Protein AF-A0A2H8TM48-F1 (afdb_monomer)

pLDDT: mean 83.67, std 10.13, range [43.19, 94.88]

Structure (mmCIF, N/CA/C/O backbone):
data_AF-A0A2H8TM48-F1
#
_en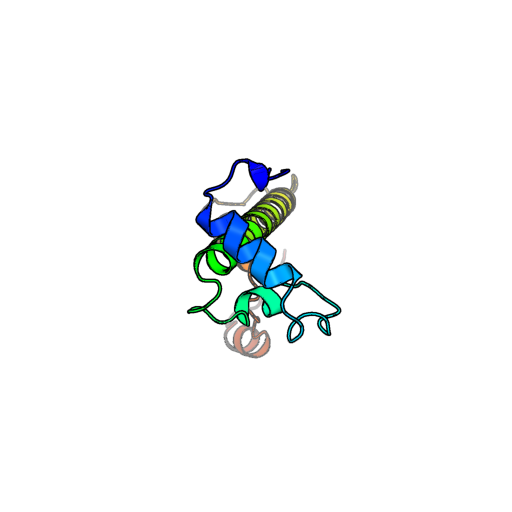try.id   AF-A0A2H8TM48-F1
#
loop_
_atom_site.group_PDB
_atom_site.id
_atom_site.type_symbol
_atom_site.label_atom_id
_atom_site.label_alt_id
_atom_site.label_comp_id
_atom_site.label_asym_id
_atom_site.label_entity_id
_atom_site.label_seq_id
_atom_site.pdbx_PDB_ins_code
_atom_site.Cartn_x
_atom_site.Cartn_y
_atom_site.Cartn_z
_atom_site.occupancy
_atom_site.B_iso_or_equiv
_atom_site.auth_seq_id
_atom_site.auth_comp_id
_atom_site.auth_asym_id
_atom_site.auth_atom_id
_atom_site.pdbx_PDB_model_num
ATOM 1 N N . MET A 1 1 ? 5.148 12.032 5.155 1.00 54.44 1 MET A N 1
ATOM 2 C CA . MET A 1 1 ? 3.674 12.106 5.202 1.00 54.44 1 MET A CA 1
ATOM 3 C C . MET A 1 1 ? 3.249 11.632 6.579 1.00 54.44 1 MET A C 1
ATOM 5 O O . MET A 1 1 ? 3.444 10.463 6.875 1.00 54.44 1 MET A O 1
ATOM 9 N N . VAL A 1 2 ? 2.795 12.541 7.440 1.00 63.12 2 VAL A N 1
ATOM 10 C CA . VAL A 1 2 ? 2.273 12.203 8.772 1.00 63.12 2 VAL A CA 1
ATOM 11 C C . VAL A 1 2 ? 0.760 12.287 8.656 1.00 63.12 2 VAL A C 1
ATOM 13 O O . VAL A 1 2 ? 0.252 13.341 8.282 1.00 63.12 2 VAL A O 1
ATOM 16 N N . VAL A 1 3 ? 0.057 11.178 8.886 1.00 67.88 3 VAL A N 1
ATOM 17 C CA . VAL A 1 3 ? -1.406 11.211 8.950 1.00 67.88 3 VAL A CA 1
ATOM 18 C C . VAL A 1 3 ? -1.802 11.337 10.406 1.00 67.88 3 VAL A C 1
ATOM 20 O O . VAL A 1 3 ? -1.504 10.464 11.216 1.00 67.88 3 VAL A O 1
ATOM 23 N N . GLU A 1 4 ? -2.448 12.448 10.731 1.00 76.69 4 GLU A N 1
ATOM 24 C CA . GLU A 1 4 ? -2.997 12.679 12.058 1.00 76.69 4 GLU A CA 1
ATOM 25 C C . GLU A 1 4 ? -4.285 11.868 12.205 1.00 76.69 4 GLU A C 1
ATOM 27 O O . GLU A 1 4 ? -5.321 12.203 11.625 1.00 76.69 4 GLU A O 1
ATOM 32 N N . ILE A 1 5 ? -4.192 10.771 12.956 1.00 70.94 5 ILE A N 1
ATOM 33 C CA . ILE A 1 5 ? -5.310 9.856 13.208 1.00 70.94 5 ILE A CA 1
ATOM 34 C C . ILE A 1 5 ? -6.430 10.559 13.986 1.00 70.94 5 ILE A C 1
ATOM 36 O O . ILE A 1 5 ? -7.600 10.342 13.696 1.00 70.94 5 ILE A O 1
ATOM 40 N N . GLU A 1 6 ? -6.077 11.474 14.890 1.00 75.81 6 GLU A N 1
ATOM 41 C CA . GLU A 1 6 ? -7.015 12.282 15.687 1.00 75.81 6 GLU A CA 1
ATOM 42 C C . GLU A 1 6 ? -7.924 13.185 14.833 1.00 75.81 6 GLU A C 1
ATOM 44 O O . GLU A 1 6 ? -8.967 13.641 15.297 1.00 75.81 6 GLU A O 1
ATOM 49 N N . LYS A 1 7 ? -7.543 13.435 13.573 1.00 84.56 7 LYS A N 1
ATOM 50 C CA . LYS A 1 7 ? -8.331 14.200 12.595 1.00 84.56 7 LYS A CA 1
ATOM 51 C C . LYS A 1 7 ? -9.145 13.317 11.643 1.00 84.56 7 LYS A C 1
ATOM 53 O O . LYS A 1 7 ? -9.784 13.850 10.738 1.00 84.56 7 LYS A O 1
ATOM 58 N N . GLN A 1 8 ? -9.077 11.994 11.784 1.00 85.12 8 GLN A N 1
ATOM 59 C CA . GLN A 1 8 ? -9.852 11.063 10.964 1.00 85.12 8 GLN A CA 1
ATOM 60 C C . GLN A 1 8 ? -11.249 10.848 11.542 1.00 85.12 8 GLN A C 1
ATOM 62 O O . GLN A 1 8 ? -11.539 11.269 12.661 1.00 85.12 8 GLN A O 1
ATOM 67 N N . ASP A 1 9 ? -12.098 10.176 10.769 1.00 89.50 9 ASP A N 1
ATOM 68 C CA . ASP A 1 9 ? -13.449 9.814 11.185 1.00 89.50 9 ASP A CA 1
ATOM 69 C C . ASP A 1 9 ? -13.463 9.065 12.531 1.00 89.50 9 ASP A C 1
ATOM 71 O O . ASP A 1 9 ? -12.566 8.267 12.824 1.00 89.50 9 ASP A O 1
ATOM 75 N N . ALA A 1 10 ? -14.475 9.335 13.358 1.00 92.00 10 ALA A N 1
ATOM 76 C CA . ALA A 1 10 ? -14.591 8.754 14.691 1.00 92.00 10 ALA A CA 1
ATOM 77 C C . ALA A 1 10 ? -14.672 7.219 14.656 1.00 92.00 10 ALA A C 1
ATOM 79 O O . ALA A 1 10 ? -14.134 6.567 15.550 1.00 92.00 10 ALA A O 1
ATOM 80 N N . GLU A 1 11 ? -15.276 6.634 13.619 1.00 92.38 11 GLU A N 1
ATOM 81 C CA . GLU A 1 11 ? -15.362 5.181 13.448 1.00 92.38 11 GLU A CA 1
ATOM 82 C C . GLU A 1 11 ? -13.972 4.559 13.242 1.00 92.38 11 GLU A C 1
ATOM 84 O O . GLU A 1 11 ? -13.645 3.544 13.856 1.00 92.38 11 GLU A O 1
ATOM 89 N N . LEU A 1 12 ? -13.098 5.217 12.470 1.00 91.44 12 LEU A N 1
ATOM 90 C CA . LEU A 1 12 ? -11.712 4.773 12.285 1.00 91.44 12 LEU A CA 1
ATOM 91 C C . LEU A 1 12 ? -10.908 4.859 13.593 1.00 91.44 12 LEU A C 1
ATOM 93 O O . LEU A 1 12 ? -10.096 3.979 13.886 1.00 91.44 12 LEU A O 1
ATOM 97 N N . GLN A 1 13 ? -11.121 5.918 14.380 1.00 91.31 13 GLN A N 1
ATOM 98 C CA . GLN A 1 13 ? -10.464 6.075 15.681 1.00 91.31 13 GLN A CA 1
ATOM 99 C C . GLN A 1 13 ? -10.913 4.993 16.675 1.00 91.31 13 GLN A C 1
ATOM 101 O O . GLN A 1 13 ? -10.085 4.463 17.416 1.00 91.31 13 GLN A O 1
ATOM 106 N N . LEU A 1 14 ? -12.199 4.626 16.662 1.00 93.25 14 LEU A N 1
ATOM 107 C CA . LEU A 1 14 ? -12.739 3.537 17.479 1.00 93.25 14 LEU A CA 1
ATOM 108 C C . LEU A 1 14 ? -12.138 2.184 17.088 1.00 93.25 14 LEU A C 1
ATOM 110 O O . LEU A 1 14 ? -11.632 1.482 17.964 1.00 93.25 14 LEU A O 1
ATOM 114 N N . GLU A 1 15 ? -12.096 1.855 15.792 1.00 94.06 15 GLU A N 1
ATOM 115 C CA . GLU A 1 15 ? -11.448 0.627 15.312 1.00 94.06 15 GLU A CA 1
ATOM 116 C C . GLU A 1 15 ? -9.978 0.546 15.746 1.00 94.06 15 GLU A C 1
ATOM 118 O O . GLU A 1 15 ? -9.497 -0.524 16.121 1.00 94.06 15 GLU A O 1
ATOM 123 N N . LEU A 1 16 ? -9.250 1.669 15.734 1.00 90.75 16 LEU A N 1
ATOM 124 C CA . LEU A 1 16 ? -7.863 1.700 16.196 1.00 90.75 16 LEU A CA 1
ATOM 125 C C . LEU A 1 16 ? -7.744 1.439 17.702 1.00 90.75 16 LEU A C 1
ATOM 127 O O . LEU A 1 16 ? -6.882 0.660 18.110 1.00 90.75 16 LEU A O 1
ATOM 131 N N . CYS A 1 17 ? -8.592 2.061 18.521 1.00 90.81 17 CYS A N 1
ATOM 132 C CA . CYS A 1 17 ? -8.631 1.811 19.963 1.00 90.81 17 CYS A CA 1
ATOM 133 C C . CYS A 1 17 ? -8.929 0.333 20.265 1.00 90.81 17 CYS A C 1
ATOM 135 O O . CYS A 1 17 ? -8.271 -0.287 21.106 1.00 90.81 17 CYS A O 1
ATOM 137 N N . GLU A 1 18 ? -9.884 -0.258 19.547 1.00 92.94 18 GLU A N 1
ATOM 138 C CA . GLU A 1 18 ? -10.203 -1.683 19.653 1.00 92.94 18 GLU A CA 1
ATOM 139 C C . GLU A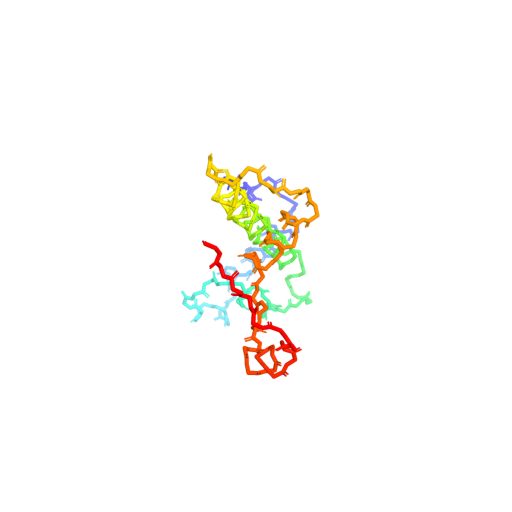 1 18 ? -9.046 -2.572 19.192 1.00 92.94 18 GLU A C 1
ATOM 141 O O . GLU A 1 18 ? -8.781 -3.605 19.803 1.00 92.94 18 GLU A O 1
ATOM 146 N N . LEU A 1 19 ? -8.333 -2.189 18.130 1.00 90.81 19 LEU A N 1
ATOM 147 C CA . LEU A 1 19 ? -7.168 -2.924 17.639 1.00 90.81 19 LEU A CA 1
ATOM 148 C C . LEU A 1 19 ? -6.026 -2.918 18.666 1.00 90.81 19 LEU A C 1
ATOM 150 O O . LEU A 1 19 ? -5.428 -3.957 18.932 1.00 90.81 19 LEU A O 1
ATOM 154 N N . GLN A 1 20 ? -5.734 -1.758 19.261 1.00 87.75 20 GLN A N 1
ATOM 155 C CA . GLN A 1 20 ? -4.671 -1.589 20.261 1.00 87.75 20 GLN A CA 1
ATOM 156 C C . GLN A 1 20 ? -4.934 -2.363 21.556 1.00 87.75 20 GLN A C 1
ATOM 158 O O . GLN A 1 20 ? -3.996 -2.685 22.287 1.00 87.75 20 GLN A O 1
ATOM 163 N N . THR A 1 21 ? -6.200 -2.657 21.842 1.00 89.06 21 THR A N 1
ATOM 164 C CA . THR A 1 21 ? -6.625 -3.388 23.036 1.00 89.06 21 THR A CA 1
ATOM 165 C C . THR A 1 21 ? -6.944 -4.858 22.760 1.00 89.06 21 THR A C 1
ATOM 167 O O . THR A 1 21 ? -7.242 -5.581 23.709 1.00 89.06 21 THR A O 1
ATOM 170 N N . ASP A 1 22 ? -6.841 -5.333 21.509 1.00 89.19 22 ASP A N 1
ATOM 171 C CA . ASP A 1 22 ? -7.151 -6.716 21.134 1.00 89.19 22 ASP A CA 1
ATOM 172 C C . ASP A 1 22 ? -6.041 -7.691 21.579 1.00 89.19 22 ASP A C 1
ATOM 174 O O . ASP A 1 22 ? -4.976 -7.749 20.949 1.00 89.19 22 ASP A O 1
ATOM 178 N N . PRO A 1 23 ? -6.281 -8.536 22.603 1.00 84.44 23 PRO A N 1
ATOM 179 C CA . PRO A 1 23 ? -5.262 -9.434 23.138 1.00 84.44 23 PRO A CA 1
ATOM 180 C C . PRO A 1 23 ? -4.782 -10.479 22.131 1.00 84.44 23 PRO A C 1
ATOM 182 O O . PRO A 1 23 ? -3.655 -10.960 22.236 1.00 84.44 23 PRO A O 1
ATOM 185 N N . SER A 1 24 ? -5.623 -10.827 21.151 1.00 83.44 24 SER A N 1
ATOM 186 C CA . SER A 1 24 ? -5.290 -11.815 20.121 1.00 83.44 24 SER A CA 1
ATOM 187 C C . SER A 1 24 ? -4.238 -11.308 19.133 1.00 83.44 24 SER A C 1
ATOM 189 O O . SER A 1 24 ? -3.576 -12.107 18.472 1.00 83.44 24 SER A O 1
ATOM 191 N N . LEU A 1 25 ? -4.049 -9.987 19.059 1.00 80.00 25 LEU A N 1
ATOM 192 C CA . LEU A 1 25 ? -3.120 -9.336 18.141 1.00 80.00 25 LEU A CA 1
ATOM 193 C C . LEU A 1 25 ? -1.846 -8.843 18.836 1.00 80.00 25 LEU A C 1
ATOM 195 O O . LEU A 1 25 ? -0.842 -8.632 18.154 1.00 80.00 25 LEU A O 1
ATOM 199 N N . LEU A 1 26 ? -1.837 -8.766 20.174 1.00 70.94 26 LEU A N 1
ATOM 200 C CA . LEU A 1 26 ? -0.682 -8.352 20.988 1.00 70.94 26 LEU A CA 1
ATOM 201 C C . LEU A 1 26 ? 0.550 -9.259 20.831 1.00 70.94 26 LEU A C 1
ATOM 203 O O . LEU A 1 26 ? 1.669 -8.825 21.095 1.00 70.94 26 LEU A O 1
ATOM 207 N N . SER A 1 27 ? 0.380 -10.511 20.393 1.00 74.12 27 SER A N 1
ATOM 208 C CA . SER A 1 27 ? 1.508 -11.410 20.109 1.00 74.12 27 SER A CA 1
ATOM 209 C C . SER A 1 27 ? 2.213 -11.110 18.782 1.00 74.12 27 SER A C 1
ATOM 211 O O . SER A 1 27 ? 3.251 -11.709 18.488 1.00 74.12 27 SER A O 1
ATOM 213 N N . THR A 1 28 ? 1.656 -10.222 17.954 1.00 77.00 28 THR A N 1
ATOM 214 C CA . THR A 1 28 ? 2.215 -9.902 16.640 1.00 77.00 28 THR A CA 1
ATOM 215 C C . THR A 1 28 ? 3.406 -8.963 16.793 1.00 77.00 28 THR A C 1
ATOM 217 O O . THR A 1 28 ? 3.254 -7.803 17.159 1.00 77.00 28 THR A O 1
ATOM 220 N N . LYS A 1 29 ? 4.610 -9.472 16.514 1.00 72.94 29 LYS A N 1
ATOM 221 C CA . LYS A 1 29 ? 5.857 -8.701 16.645 1.00 72.94 29 LYS A CA 1
ATOM 222 C C . LYS A 1 29 ? 6.119 -7.746 15.480 1.00 72.94 29 LYS A C 1
ATOM 224 O O . LYS A 1 29 ? 6.835 -6.768 15.661 1.00 72.94 29 LYS A O 1
ATOM 229 N N . GLU A 1 30 ? 5.561 -8.028 14.304 1.00 79.75 30 GLU A N 1
ATOM 230 C CA . GLU A 1 30 ? 5.818 -7.270 13.078 1.00 79.75 30 GLU A CA 1
ATOM 231 C C . GLU A 1 30 ? 4.505 -6.813 12.438 1.00 79.75 30 GLU A C 1
ATOM 233 O O . GLU A 1 30 ? 3.632 -7.621 12.124 1.00 79.75 30 GLU A O 1
ATOM 238 N N . ILE A 1 31 ? 4.378 -5.499 12.248 1.00 84.06 31 ILE A N 1
ATOM 239 C CA . ILE A 1 31 ? 3.235 -4.856 11.592 1.00 84.06 31 ILE A CA 1
ATOM 240 C C . ILE A 1 31 ? 3.637 -4.590 10.138 1.00 84.06 31 ILE A C 1
ATOM 242 O O . ILE A 1 31 ? 4.076 -3.497 9.782 1.00 84.06 31 ILE A O 1
ATOM 246 N N . ASP A 1 32 ? 3.542 -5.622 9.303 1.00 86.31 32 ASP A N 1
ATOM 247 C CA . ASP A 1 32 ? 3.824 -5.561 7.869 1.00 86.31 32 ASP A CA 1
ATOM 248 C C . ASP A 1 32 ? 2.524 -5.528 7.035 1.00 86.31 32 ASP A C 1
ATOM 250 O O . ASP A 1 32 ? 1.410 -5.474 7.558 1.00 86.31 32 ASP A O 1
ATOM 254 N N . ILE A 1 33 ? 2.635 -5.575 5.703 1.00 89.06 33 ILE A N 1
ATOM 255 C CA . ILE A 1 33 ? 1.459 -5.654 4.816 1.00 89.06 33 ILE A CA 1
ATOM 256 C C . ILE A 1 33 ? 0.612 -6.901 5.135 1.00 89.06 33 ILE A C 1
ATOM 258 O O . ILE A 1 33 ? -0.618 -6.867 5.029 1.00 89.06 33 ILE A O 1
ATOM 262 N N . SER A 1 34 ? 1.251 -8.008 5.520 1.00 89.50 34 SER A N 1
ATOM 263 C CA . SER A 1 34 ? 0.582 -9.270 5.835 1.00 89.50 34 SER A CA 1
ATOM 264 C C . SER A 1 34 ? -0.295 -9.155 7.079 1.00 89.50 34 SER A C 1
ATOM 266 O O . SER A 1 34 ? -1.384 -9.728 7.094 1.00 89.50 34 SER A O 1
ATOM 268 N N . PHE A 1 35 ? 0.139 -8.398 8.088 1.00 91.38 35 PHE A N 1
ATOM 269 C CA . PHE A 1 35 ? -0.662 -8.081 9.269 1.00 91.38 35 PHE A CA 1
ATOM 270 C C . PHE A 1 35 ? -1.990 -7.425 8.878 1.00 91.38 35 PHE A C 1
ATOM 272 O O . PHE A 1 35 ? -3.055 -7.975 9.160 1.00 91.38 35 PHE A O 1
ATOM 279 N N . TRP A 1 36 ? -1.942 -6.315 8.133 1.00 91.62 36 TRP A N 1
ATOM 280 C CA . TRP A 1 36 ? -3.149 -5.587 7.721 1.00 91.62 36 TRP A CA 1
ATOM 281 C C . TRP A 1 36 ? -4.067 -6.434 6.833 1.00 91.62 36 TRP A C 1
ATOM 283 O O . TRP A 1 36 ? -5.289 -6.339 6.925 1.00 91.62 36 TRP A O 1
ATOM 293 N N . LYS A 1 37 ? -3.502 -7.325 6.005 1.00 90.31 37 LYS A N 1
ATOM 294 C CA . LYS A 1 37 ? -4.284 -8.272 5.193 1.00 90.31 37 LYS A CA 1
ATOM 295 C C . LYS A 1 37 ? -5.028 -9.320 6.026 1.00 90.31 37 LYS A C 1
ATOM 297 O O . LYS A 1 37 ? -6.098 -9.745 5.591 1.00 90.31 37 LYS A O 1
ATOM 302 N N . LYS A 1 38 ? -4.474 -9.734 7.171 1.00 89.81 38 LYS A N 1
ATOM 303 C CA . LYS A 1 38 ? -5.032 -10.767 8.063 1.00 89.81 38 LYS A CA 1
ATOM 304 C C . LYS A 1 38 ? -6.078 -10.235 9.043 1.00 89.81 38 LYS A C 1
ATOM 306 O O . LYS A 1 38 ? -6.781 -11.047 9.642 1.00 89.81 38 LYS A O 1
ATOM 311 N N . LEU A 1 39 ? -6.192 -8.916 9.215 1.00 91.25 39 LEU A N 1
ATOM 312 C CA . LEU A 1 39 ? -7.207 -8.342 10.096 1.00 91.25 39 LEU A CA 1
ATOM 313 C C . LEU A 1 39 ? -8.621 -8.760 9.663 1.00 91.25 39 LEU A C 1
ATOM 315 O O . LEU A 1 39 ? -8.933 -8.681 8.468 1.00 91.25 39 LEU A O 1
ATOM 319 N N . PRO A 1 40 ? -9.489 -9.180 10.607 1.00 91.88 40 PRO A N 1
ATOM 320 C CA . PRO A 1 40 ? -10.863 -9.544 10.290 1.00 91.88 40 PRO A CA 1
ATOM 321 C C . PRO A 1 40 ? -11.605 -8.383 9.623 1.00 91.88 40 PRO A C 1
ATOM 323 O O . PRO A 1 40 ? -11.831 -7.341 10.236 1.00 91.88 40 PRO A O 1
ATOM 326 N N . THR A 1 41 ? -12.036 -8.577 8.376 1.00 92.50 41 THR A N 1
ATOM 327 C CA . THR A 1 41 ? -12.700 -7.539 7.567 1.00 92.50 41 THR A CA 1
ATOM 328 C C . THR A 1 41 ? -14.012 -7.046 8.159 1.00 92.50 41 THR A C 1
ATOM 330 O O . THR A 1 41 ? -14.404 -5.924 7.884 1.00 92.50 41 THR A O 1
ATOM 333 N N . LEU A 1 42 ? -14.694 -7.878 8.948 1.00 93.38 42 LEU A N 1
ATOM 334 C CA . LEU A 1 42 ? -15.939 -7.502 9.618 1.00 93.38 42 LEU A CA 1
ATOM 335 C C . LEU A 1 42 ? -15.707 -6.683 10.892 1.00 93.38 42 LEU A C 1
ATOM 337 O O . LEU A 1 42 ? -16.607 -5.965 11.304 1.00 93.38 42 LEU A O 1
ATOM 341 N N . LYS A 1 43 ? -14.534 -6.822 11.523 1.00 92.69 43 LYS A N 1
ATOM 342 C CA . LYS A 1 43 ? -14.207 -6.146 12.786 1.00 92.69 43 LYS A CA 1
ATOM 343 C C . LYS A 1 43 ? -13.444 -4.843 12.556 1.00 92.69 43 LYS A C 1
ATOM 345 O O . LYS A 1 43 ? -13.671 -3.887 13.276 1.00 92.69 43 LYS A O 1
ATOM 350 N N . TYR A 1 44 ? -12.566 -4.818 11.552 1.00 93.75 44 TYR 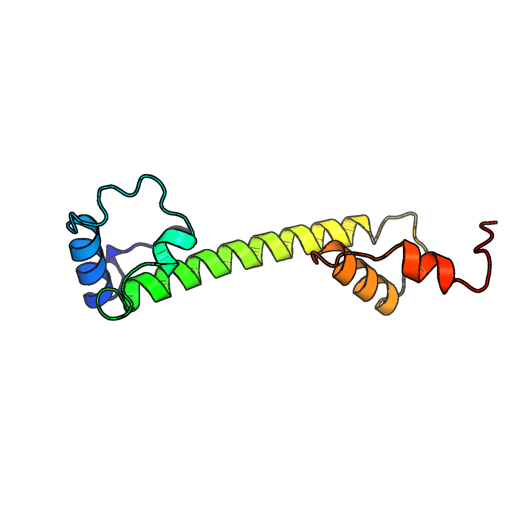A N 1
ATOM 351 C CA . TYR A 1 44 ? -11.722 -3.661 11.237 1.00 93.75 44 TYR A CA 1
ATOM 352 C C . TYR A 1 44 ? -11.807 -3.240 9.757 1.00 93.75 44 TYR A C 1
ATOM 354 O O . TYR A 1 44 ? -10.773 -3.213 9.074 1.00 93.75 44 TYR A O 1
ATOM 362 N N . PRO A 1 45 ? -13.010 -3.025 9.187 1.00 94.88 45 PRO A N 1
ATOM 363 C CA . PRO A 1 45 ? -13.152 -2.673 7.777 1.00 94.88 45 PRO A CA 1
ATOM 364 C C . PRO A 1 45 ? -12.420 -1.375 7.411 1.00 94.88 45 PRO A C 1
ATOM 366 O O . PRO A 1 45 ? -11.671 -1.367 6.428 1.00 94.88 45 PRO A O 1
ATOM 369 N N . LEU A 1 46 ? -12.587 -0.308 8.200 1.00 94.12 46 LEU A N 1
ATOM 370 C CA . LEU A 1 46 ? -12.058 1.018 7.875 1.00 94.12 46 LEU A CA 1
ATOM 371 C C . LEU A 1 46 ? -10.541 1.061 8.030 1.00 94.12 46 LEU A C 1
ATOM 373 O O . LEU A 1 46 ? -9.822 1.537 7.149 1.00 94.12 46 LEU A O 1
ATOM 377 N N . LEU A 1 47 ? -10.035 0.518 9.134 1.00 92.12 47 LEU A N 1
ATOM 378 C CA . LEU A 1 47 ? -8.620 0.543 9.468 1.00 92.12 47 LEU A CA 1
ATOM 379 C C . LEU A 1 47 ? -7.800 -0.318 8.511 1.00 92.12 47 LEU A C 1
ATOM 381 O O . LEU A 1 47 ? -6.715 0.084 8.079 1.00 92.12 47 LEU A O 1
ATOM 385 N N . ARG A 1 48 ? -8.344 -1.470 8.106 1.00 93.75 48 ARG A N 1
ATOM 386 C CA . ARG A 1 48 ? -7.738 -2.317 7.078 1.00 93.75 48 ARG A CA 1
ATOM 387 C C . ARG A 1 48 ? -7.663 -1.601 5.735 1.00 93.75 48 ARG A C 1
ATOM 389 O O . ARG A 1 48 ? -6.606 -1.618 5.105 1.00 93.75 48 ARG A O 1
ATOM 396 N N . GLU A 1 49 ? -8.758 -0.996 5.278 1.00 93.06 49 GLU A N 1
ATOM 397 C CA . GLU A 1 49 ? -8.772 -0.267 4.006 1.00 93.06 49 GLU A CA 1
ATOM 398 C C . GLU A 1 49 ? -7.780 0.898 4.029 1.00 93.06 49 GLU A C 1
ATOM 400 O O . GLU A 1 49 ? -6.945 1.030 3.128 1.00 93.06 49 GLU A O 1
ATOM 405 N N . PHE A 1 50 ? -7.823 1.699 5.092 1.00 91.56 50 PHE A N 1
ATOM 406 C CA . PHE A 1 50 ? -6.950 2.847 5.275 1.00 91.56 50 PHE A CA 1
ATOM 407 C C . PHE A 1 50 ? -5.470 2.445 5.239 1.00 91.56 50 PHE A C 1
ATOM 409 O O . PHE A 1 50 ? -4.695 3.001 4.455 1.00 91.56 50 PHE A O 1
ATOM 416 N N . ALA A 1 51 ? -5.073 1.437 6.022 1.00 90.62 51 ALA A N 1
ATOM 417 C CA . ALA A 1 51 ? -3.690 0.975 6.068 1.00 90.62 51 ALA A CA 1
ATOM 418 C C . ALA A 1 51 ? -3.210 0.436 4.712 1.00 90.62 51 ALA A C 1
ATOM 420 O O . ALA A 1 51 ? -2.125 0.797 4.252 1.00 90.62 51 ALA A O 1
ATOM 421 N N . LEU A 1 52 ? -4.023 -0.377 4.029 1.00 91.81 52 LEU A N 1
ATOM 422 C CA . LEU A 1 52 ? -3.673 -0.919 2.712 1.00 91.81 52 LEU A CA 1
ATOM 423 C C . LEU A 1 52 ? -3.543 0.183 1.653 1.00 91.81 52 LEU A C 1
ATOM 425 O O . LEU A 1 52 ? -2.624 0.136 0.833 1.00 91.81 52 LEU A O 1
ATOM 429 N N . LYS A 1 53 ? -4.404 1.204 1.692 1.00 90.81 53 LYS A N 1
ATOM 430 C CA . LYS A 1 53 ? -4.320 2.366 0.798 1.00 90.81 53 LYS A CA 1
ATOM 431 C C . LYS A 1 53 ? -3.050 3.176 1.047 1.00 90.81 53 LYS A C 1
ATOM 433 O O . LYS A 1 53 ? -2.349 3.522 0.097 1.00 90.81 53 LYS A O 1
ATOM 438 N N . MET A 1 54 ? -2.716 3.426 2.313 1.00 88.06 54 MET A N 1
ATOM 439 C CA . MET A 1 54 ? -1.472 4.096 2.697 1.00 88.06 54 MET A CA 1
ATOM 440 C C . MET A 1 54 ? -0.245 3.326 2.206 1.00 88.06 54 MET A C 1
ATOM 442 O O . MET A 1 54 ? 0.610 3.900 1.534 1.00 88.06 54 MET A O 1
ATOM 446 N N . LEU A 1 55 ? -0.187 2.017 2.467 1.00 87.62 55 LEU A N 1
ATOM 447 C CA . LEU A 1 55 ? 0.902 1.142 2.019 1.00 87.62 55 LEU A CA 1
ATOM 448 C C . LEU A 1 55 ? 1.024 1.119 0.489 1.00 87.62 55 LEU A C 1
ATOM 450 O O . LEU A 1 55 ? 2.135 1.178 -0.038 1.00 87.62 55 LEU A O 1
ATOM 454 N N . SER A 1 56 ? -0.102 1.116 -0.230 1.00 88.69 56 SER A N 1
ATOM 455 C CA . SER A 1 56 ? -0.111 1.202 -1.691 1.00 88.69 56 SER A CA 1
ATOM 456 C C . SER A 1 56 ? 0.509 2.503 -2.199 1.00 88.69 56 SER A C 1
ATOM 458 O O . SER A 1 56 ? 1.265 2.456 -3.164 1.00 88.69 56 SER A O 1
ATOM 460 N N . MET A 1 57 ? 0.232 3.651 -1.569 1.00 86.31 57 MET A N 1
ATOM 461 C CA . MET A 1 57 ? 0.816 4.936 -1.983 1.00 86.31 57 MET A CA 1
ATOM 462 C C . MET A 1 57 ? 2.343 4.944 -1.847 1.00 86.31 57 MET A C 1
ATOM 464 O O . MET A 1 57 ? 3.045 5.443 -2.732 1.00 86.31 57 MET A O 1
ATOM 468 N N . PHE A 1 58 ? 2.870 4.359 -0.767 1.00 80.69 58 PHE A N 1
ATO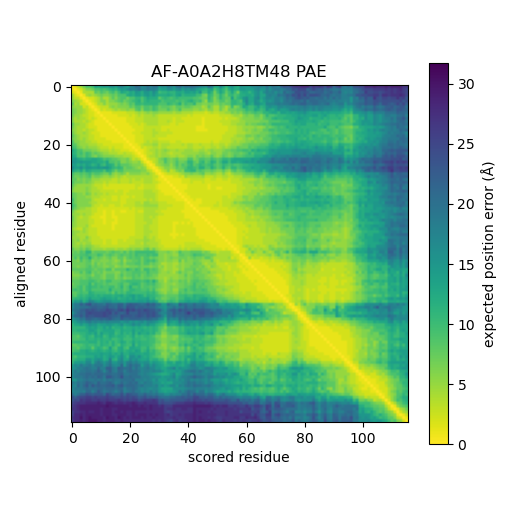M 469 C CA . PHE A 1 58 ? 4.316 4.200 -0.596 1.00 80.69 58 PHE A CA 1
ATOM 470 C C . PHE A 1 58 ? 4.908 3.282 -1.668 1.00 80.69 58 PHE A C 1
ATOM 472 O O . PHE A 1 58 ? 5.890 3.655 -2.309 1.00 80.69 58 PHE A O 1
ATOM 479 N N . GLY A 1 59 ? 4.272 2.134 -1.922 1.00 82.69 59 GLY A N 1
ATOM 480 C CA . GLY A 1 59 ? 4.696 1.201 -2.968 1.00 82.69 59 GLY A CA 1
ATOM 481 C C . GLY A 1 59 ? 4.735 1.851 -4.352 1.00 82.69 59 GLY A C 1
ATOM 482 O O . GLY A 1 59 ? 5.734 1.744 -5.057 1.00 82.69 59 GLY A O 1
ATOM 483 N N . THR A 1 60 ? 3.696 2.601 -4.727 1.00 84.19 60 THR A N 1
ATOM 484 C CA . THR A 1 60 ? 3.661 3.290 -6.026 1.00 84.19 60 THR A CA 1
ATOM 485 C C . THR A 1 60 ? 4.696 4.403 -6.128 1.00 84.19 60 THR A C 1
ATOM 487 O O . THR A 1 60 ? 5.279 4.580 -7.191 1.00 84.19 60 THR A O 1
ATOM 490 N N . THR A 1 61 ? 4.962 5.135 -5.041 1.00 87.62 61 THR A N 1
ATOM 491 C CA . THR A 1 61 ? 5.986 6.194 -5.040 1.00 87.62 61 THR A CA 1
ATOM 492 C C . THR A 1 61 ? 7.370 5.595 -5.267 1.00 87.62 61 THR A C 1
ATOM 494 O O . THR A 1 61 ? 8.084 6.040 -6.162 1.00 87.62 61 THR A O 1
ATOM 497 N N . TYR A 1 62 ? 7.697 4.522 -4.541 1.00 87.12 62 TYR A N 1
ATOM 498 C CA . TYR A 1 62 ? 8.942 3.781 -4.727 1.00 87.12 62 TYR A CA 1
ATOM 499 C C . TYR A 1 62 ? 9.086 3.253 -6.162 1.00 87.12 62 TYR A C 1
ATOM 501 O O . TYR A 1 62 ? 10.100 3.498 -6.811 1.00 87.12 62 TYR A O 1
ATOM 509 N N . ILE A 1 63 ? 8.051 2.596 -6.702 1.00 85.81 63 ILE A N 1
ATOM 510 C CA . ILE A 1 63 ? 8.070 2.082 -8.081 1.00 85.81 63 ILE A CA 1
ATOM 511 C C . ILE A 1 63 ? 8.281 3.222 -9.082 1.00 85.81 63 ILE A C 1
ATOM 513 O O . ILE A 1 63 ? 9.077 3.078 -10.011 1.00 85.81 63 ILE A O 1
ATOM 517 N N . CYS A 1 64 ? 7.616 4.364 -8.901 1.00 87.44 64 CYS A N 1
ATOM 518 C CA . CYS A 1 64 ? 7.823 5.541 -9.740 1.00 87.44 64 CYS A CA 1
ATOM 519 C C . CYS A 1 64 ? 9.276 6.032 -9.667 1.00 87.44 64 CYS A C 1
ATOM 521 O O . CYS A 1 64 ? 9.898 6.216 -10.711 1.00 87.44 64 CYS A O 1
ATOM 523 N N . GLU A 1 65 ? 9.844 6.197 -8.471 1.00 88.88 65 GLU A N 1
ATOM 524 C CA . GLU A 1 65 ? 11.239 6.621 -8.273 1.00 88.88 65 GLU A CA 1
ATOM 525 C C . GLU A 1 65 ? 12.243 5.659 -8.924 1.00 88.88 65 GLU A C 1
ATOM 527 O O . GLU A 1 65 ? 13.157 6.096 -9.636 1.00 88.88 65 GLU A O 1
ATOM 532 N N . CYS A 1 66 ? 12.044 4.351 -8.750 1.00 87.50 66 CYS A N 1
ATOM 533 C CA . CYS A 1 66 ? 12.827 3.316 -9.421 1.00 87.50 66 CYS A CA 1
ATOM 534 C C . CYS A 1 66 ? 12.699 3.424 -10.943 1.00 87.50 66 CYS A C 1
ATOM 536 O O . CYS A 1 66 ? 13.704 3.441 -11.649 1.00 87.50 66 CYS A O 1
ATOM 538 N N . THR A 1 67 ? 11.480 3.580 -11.458 1.00 88.81 67 THR A N 1
ATOM 539 C CA . THR A 1 67 ? 11.217 3.674 -12.901 1.00 88.81 67 THR A CA 1
ATOM 540 C C . THR A 1 67 ? 11.838 4.937 -13.508 1.00 88.81 67 THR A C 1
ATOM 542 O O . THR A 1 67 ? 12.438 4.874 -14.579 1.00 88.81 67 THR A O 1
ATOM 545 N N . PHE A 1 68 ? 11.786 6.079 -12.815 1.00 90.38 68 PHE A N 1
ATOM 546 C CA . PHE A 1 68 ? 12.471 7.308 -13.233 1.00 90.38 68 PHE A CA 1
ATOM 547 C C . PHE A 1 68 ? 13.995 7.157 -13.212 1.00 90.38 68 PHE A C 1
ATOM 549 O O . PHE A 1 68 ? 14.679 7.612 -14.135 1.00 90.38 68 PHE A O 1
ATOM 556 N N . SER A 1 69 ? 14.535 6.494 -12.190 1.00 90.44 69 SER A N 1
ATOM 557 C CA . SER A 1 69 ? 15.969 6.204 -12.087 1.00 90.44 69 SER A CA 1
ATOM 558 C C . SER A 1 69 ? 16.433 5.288 -13.224 1.00 90.44 69 SER A C 1
ATOM 560 O O . SER A 1 69 ? 17.422 5.591 -13.897 1.00 90.44 69 SER A O 1
ATOM 562 N N . ASN A 1 70 ? 15.661 4.240 -13.522 1.00 89.38 70 ASN A N 1
ATOM 563 C CA . ASN A 1 70 ? 15.876 3.351 -14.661 1.00 89.38 70 ASN A CA 1
ATOM 564 C C . ASN A 1 70 ? 15.791 4.116 -15.982 1.00 89.38 70 ASN A C 1
ATOM 566 O O . ASN A 1 70 ? 16.665 3.966 -16.831 1.00 89.38 70 ASN A O 1
ATOM 570 N N . MET A 1 71 ? 14.808 5.005 -16.146 1.00 91.44 71 MET A N 1
ATOM 571 C CA . MET A 1 71 ? 14.691 5.850 -17.336 1.00 91.44 71 MET A CA 1
ATOM 572 C C . MET A 1 71 ? 15.926 6.719 -17.542 1.00 91.44 71 MET A C 1
ATOM 574 O O . MET A 1 71 ? 16.416 6.819 -18.666 1.00 91.44 71 MET A O 1
ATOM 578 N N . LYS A 1 72 ? 16.454 7.326 -16.475 1.00 89.25 72 LYS A N 1
ATOM 579 C CA . LYS A 1 72 ? 17.683 8.125 -16.528 1.00 89.25 72 LYS A CA 1
ATOM 580 C C . LYS A 1 72 ? 18.895 7.276 -16.916 1.00 89.25 72 LYS A C 1
ATOM 582 O O . LYS A 1 72 ? 19.751 7.749 -17.658 1.00 89.25 72 LYS A O 1
ATOM 587 N N . HIS A 1 73 ? 18.966 6.036 -16.440 1.00 86.81 73 HIS A N 1
ATOM 588 C CA . HIS A 1 73 ? 20.021 5.100 -16.820 1.00 86.81 73 HIS A CA 1
ATOM 589 C C . HIS A 1 73 ? 19.897 4.649 -18.288 1.00 86.81 73 HIS A C 1
ATOM 591 O O . HIS A 1 73 ? 20.880 4.664 -19.027 1.00 86.81 73 HIS A O 1
ATOM 597 N N . ILE A 1 74 ? 18.683 4.308 -18.736 1.00 87.06 74 ILE A N 1
ATOM 598 C CA . ILE A 1 74 ? 18.380 3.881 -20.110 1.00 87.06 74 ILE A CA 1
ATOM 599 C C . ILE A 1 74 ? 18.631 5.020 -21.107 1.00 87.06 74 ILE A C 1
ATOM 601 O O . ILE A 1 74 ? 19.270 4.802 -22.139 1.00 87.06 74 ILE A O 1
ATOM 605 N N . LYS A 1 75 ? 18.172 6.240 -20.799 1.00 85.94 75 LYS A N 1
ATOM 606 C CA . LYS A 1 75 ? 18.509 7.474 -21.526 1.00 85.94 75 LYS A CA 1
ATOM 607 C C . LYS A 1 75 ? 19.918 7.941 -21.133 1.00 85.94 75 LYS A C 1
ATOM 609 O O . LYS A 1 75 ? 20.106 9.038 -20.611 1.00 85.94 75 LYS A O 1
ATOM 614 N N . SER A 1 76 ? 20.928 7.106 -21.361 1.00 80.94 76 SER A N 1
ATOM 615 C CA . SER A 1 76 ? 22.316 7.526 -21.177 1.00 80.94 76 SER A CA 1
ATOM 616 C C . SER A 1 76 ? 22.750 8.445 -22.321 1.00 80.94 76 SER A C 1
ATOM 618 O O . SER A 1 76 ? 22.268 8.338 -23.450 1.00 80.94 76 SER A O 1
ATOM 620 N N . LYS A 1 77 ? 23.733 9.316 -22.061 1.00 61.56 77 LYS A N 1
ATOM 621 C CA . LYS A 1 77 ? 24.315 10.213 -23.079 1.00 61.56 77 LYS A CA 1
ATOM 622 C C . LYS A 1 77 ? 24.950 9.478 -24.269 1.00 61.56 77 LYS A C 1
ATOM 624 O O . LYS A 1 77 ? 25.380 10.130 -25.207 1.00 61.56 77 LYS A O 1
ATOM 629 N N . HIS A 1 78 ? 25.117 8.160 -24.183 1.00 64.62 78 HIS A N 1
ATOM 630 C CA . HIS A 1 78 ? 25.840 7.352 -25.168 1.00 64.62 78 HIS A CA 1
ATOM 631 C C . HIS A 1 78 ? 24.878 6.565 -26.077 1.00 64.62 78 HIS A C 1
ATOM 633 O O . HIS A 1 78 ? 25.318 5.902 -27.013 1.00 64.62 78 HIS A O 1
ATOM 639 N N . ARG A 1 79 ? 23.560 6.622 -25.820 1.00 74.25 79 ARG A N 1
ATOM 640 C CA . ARG A 1 79 ? 22.535 5.973 -26.648 1.00 74.25 79 ARG A CA 1
ATOM 641 C C . ARG A 1 79 ? 21.855 6.978 -27.575 1.00 74.25 79 ARG A C 1
ATOM 643 O O . ARG A 1 79 ? 20.853 7.589 -27.221 1.00 74.25 79 ARG A O 1
ATOM 650 N N . ASN A 1 80 ? 22.354 7.070 -28.804 1.00 73.56 80 ASN A N 1
ATOM 651 C CA . ASN A 1 80 ? 21.890 8.054 -29.795 1.00 73.56 80 ASN A CA 1
ATOM 652 C C . ASN A 1 80 ? 20.718 7.550 -30.668 1.00 73.56 80 ASN A C 1
ATOM 654 O O . ASN A 1 80 ? 20.225 8.283 -31.516 1.00 73.56 80 ASN A O 1
ATOM 658 N N . ARG A 1 81 ? 20.294 6.288 -30.496 1.00 82.50 81 ARG A N 1
ATOM 659 C CA . ARG A 1 81 ? 19.286 5.588 -31.325 1.00 82.50 81 ARG A CA 1
ATOM 660 C C . ARG A 1 81 ? 18.030 5.156 -30.554 1.00 82.50 81 ARG A C 1
ATOM 662 O O . ARG A 1 81 ? 17.278 4.314 -31.034 1.00 82.50 81 ARG A O 1
ATOM 669 N N . LEU A 1 82 ? 17.823 5.681 -29.348 1.00 86.19 82 LEU A N 1
ATOM 670 C CA . LEU A 1 82 ? 16.690 5.297 -28.509 1.00 86.19 82 LEU A CA 1
ATOM 671 C C . LEU A 1 82 ? 15.400 5.966 -29.008 1.00 86.19 82 LEU A C 1
ATOM 673 O O . LEU A 1 82 ? 15.298 7.190 -28.999 1.00 86.19 82 LEU A O 1
ATOM 677 N N . THR A 1 83 ? 14.426 5.160 -29.422 1.00 88.38 83 THR A N 1
ATOM 678 C CA . THR A 1 83 ? 13.061 5.607 -29.748 1.00 88.38 83 THR A CA 1
ATOM 679 C C . THR A 1 83 ? 12.157 5.514 -28.517 1.00 88.38 83 THR A C 1
ATOM 681 O O . THR A 1 83 ? 12.472 4.793 -27.568 1.00 88.38 83 THR A O 1
ATOM 684 N N . ASP A 1 84 ? 11.008 6.190 -28.529 1.00 88.56 84 ASP A N 1
ATOM 685 C CA . ASP A 1 84 ? 10.038 6.106 -27.426 1.00 88.56 84 ASP A CA 1
ATOM 686 C C . ASP A 1 84 ? 9.488 4.685 -27.234 1.00 88.56 84 ASP A C 1
ATOM 688 O O . ASP A 1 84 ? 9.323 4.229 -26.102 1.00 88.56 84 ASP A O 1
ATOM 692 N N . GLU A 1 85 ? 9.287 3.946 -28.327 1.00 89.88 85 GLU A N 1
ATOM 693 C CA . GLU A 1 85 ? 8.855 2.545 -28.290 1.00 89.88 85 GLU A CA 1
ATOM 694 C C . GLU A 1 85 ? 9.901 1.652 -27.607 1.00 89.88 85 GLU A C 1
ATOM 696 O O . GLU A 1 85 ? 9.605 0.952 -26.637 1.00 89.88 85 GLU A O 1
ATOM 701 N N . THR A 1 86 ? 11.164 1.744 -28.035 1.00 88.75 86 THR A N 1
ATOM 702 C CA . THR A 1 86 ? 12.260 0.965 -27.431 1.00 88.75 86 THR A CA 1
ATOM 703 C C . THR A 1 86 ? 12.517 1.350 -25.974 1.00 88.75 86 THR A C 1
ATOM 705 O O . THR A 1 86 ? 12.800 0.481 -25.150 1.00 88.75 86 THR A O 1
ATOM 708 N N . LEU A 1 87 ? 12.366 2.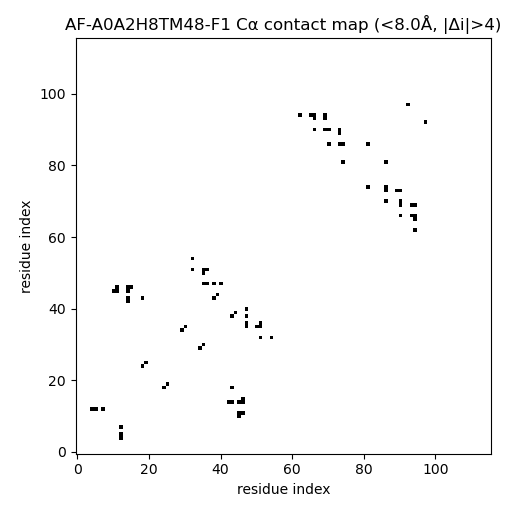627 -25.618 1.00 89.31 87 LEU A N 1
ATOM 709 C CA . LEU A 1 87 ? 12.428 3.081 -24.232 1.00 89.31 87 LEU A CA 1
ATOM 710 C C . LEU A 1 87 ? 11.301 2.476 -23.386 1.00 89.31 87 LEU A C 1
ATOM 712 O O . LEU A 1 87 ? 11.568 2.014 -22.279 1.00 89.31 87 LEU A O 1
ATOM 716 N N . SER A 1 88 ? 10.070 2.462 -23.896 1.00 89.62 88 SER A N 1
ATOM 717 C CA . SER A 1 88 ? 8.913 1.889 -23.202 1.00 89.62 88 SER A CA 1
ATOM 718 C C . SER A 1 88 ? 9.114 0.398 -22.914 1.00 89.62 88 SER A C 1
ATOM 720 O O . SER A 1 88 ? 8.924 -0.051 -21.782 1.00 89.62 88 SER A O 1
ATOM 722 N N . HIS A 1 89 ? 9.603 -0.364 -23.898 1.00 88.62 89 HIS A N 1
ATOM 723 C CA . HIS A 1 89 ? 9.936 -1.777 -23.706 1.00 88.62 89 HIS A CA 1
ATOM 724 C C . HIS A 1 89 ? 11.021 -1.990 -22.648 1.00 88.62 89 HIS A C 1
ATOM 726 O O . HIS A 1 89 ? 10.857 -2.836 -21.769 1.00 88.62 89 HIS A O 1
ATOM 732 N N . LEU A 1 90 ? 12.101 -1.206 -22.696 1.00 88.19 90 LEU A N 1
ATOM 733 C CA . LEU A 1 90 ? 13.194 -1.303 -21.727 1.00 88.19 90 LEU A CA 1
ATOM 734 C C . LEU A 1 90 ? 12.743 -0.942 -20.311 1.00 88.19 90 LEU A C 1
ATOM 736 O O . LEU A 1 90 ? 13.112 -1.634 -19.367 1.00 88.19 90 LEU A O 1
ATOM 740 N N . LEU A 1 91 ? 11.923 0.102 -20.165 1.00 89.75 91 LEU A N 1
ATOM 741 C CA . LEU A 1 91 ? 11.354 0.478 -18.875 1.00 89.75 91 LEU A CA 1
ATOM 742 C C . LEU A 1 91 ? 10.483 -0.635 -18.312 1.00 89.75 91 LEU A C 1
ATOM 744 O O . LEU A 1 91 ? 10.660 -1.009 -17.156 1.00 89.75 91 LEU A O 1
ATOM 748 N N . ARG A 1 92 ? 9.609 -1.210 -19.145 1.00 88.50 92 ARG A N 1
ATOM 749 C CA . ARG A 1 92 ? 8.736 -2.310 -18.740 1.00 88.50 92 ARG A CA 1
ATOM 750 C C . ARG A 1 92 ? 9.538 -3.500 -18.227 1.00 88.50 92 ARG A C 1
ATOM 752 O O . ARG A 1 92 ? 9.245 -3.971 -17.140 1.00 88.50 92 ARG A O 1
ATOM 759 N N . VAL A 1 93 ? 10.570 -3.927 -18.958 1.00 86.88 93 VAL A N 1
ATOM 760 C CA . VAL A 1 93 ? 11.455 -5.019 -18.518 1.00 86.88 93 VAL A CA 1
ATOM 761 C C . VAL A 1 93 ? 12.178 -4.647 -17.219 1.00 86.88 93 VAL A C 1
ATOM 763 O O . VAL A 1 93 ? 12.182 -5.437 -16.286 1.00 86.88 93 VAL A O 1
ATOM 766 N N . SER A 1 94 ? 12.726 -3.431 -17.116 1.00 84.94 94 SER A N 1
ATOM 767 C CA . SER A 1 94 ? 13.506 -2.993 -15.946 1.00 84.94 94 SER A CA 1
ATOM 768 C C . SER A 1 94 ? 12.699 -2.796 -14.658 1.00 84.94 94 SER A C 1
ATOM 770 O O . SER A 1 94 ? 13.273 -2.824 -13.574 1.00 84.94 94 SER A O 1
ATOM 772 N N . SER A 1 95 ? 11.393 -2.547 -14.775 1.00 84.06 95 SER A N 1
ATOM 773 C CA . SER A 1 95 ? 10.495 -2.253 -13.649 1.00 84.06 95 SER A CA 1
ATOM 774 C C . SER A 1 95 ? 9.546 -3.411 -13.325 1.00 84.06 95 SER A C 1
ATOM 776 O O . SER A 1 95 ? 8.617 -3.234 -12.540 1.00 84.06 95 SER A O 1
ATOM 778 N N . SER A 1 96 ? 9.738 -4.579 -13.939 1.00 84.44 96 SER A N 1
ATOM 779 C CA . SER A 1 96 ? 8.895 -5.759 -13.738 1.00 84.44 96 SER A CA 1
ATOM 780 C C . SER A 1 96 ? 9.728 -6.951 -13.292 1.00 84.44 96 SER A C 1
ATOM 782 O O . SER A 1 96 ? 10.878 -7.088 -13.697 1.00 84.44 96 SER A O 1
ATOM 784 N N . GLU A 1 97 ? 9.123 -7.855 -12.532 1.00 81.31 97 GLU A N 1
ATOM 785 C CA . GLU A 1 97 ? 9.717 -9.148 -12.173 1.00 81.31 97 GLU A CA 1
ATOM 786 C C . GLU A 1 97 ? 9.486 -10.199 -13.277 1.00 81.31 97 GLU A C 1
ATOM 788 O O . GLU A 1 97 ? 9.219 -11.363 -12.996 1.00 81.31 97 GLU A O 1
ATOM 793 N N 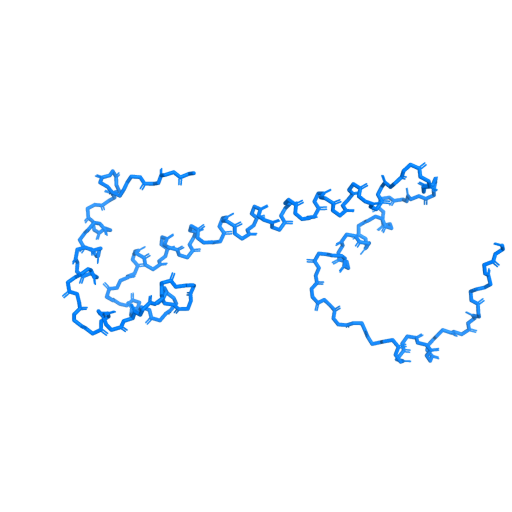. ILE A 1 98 ? 9.517 -9.793 -14.555 1.00 79.50 98 ILE A N 1
ATOM 794 C CA . ILE A 1 98 ? 9.371 -10.738 -15.669 1.00 79.50 98 ILE A CA 1
ATOM 795 C C . ILE A 1 98 ? 10.595 -11.652 -15.683 1.00 79.50 98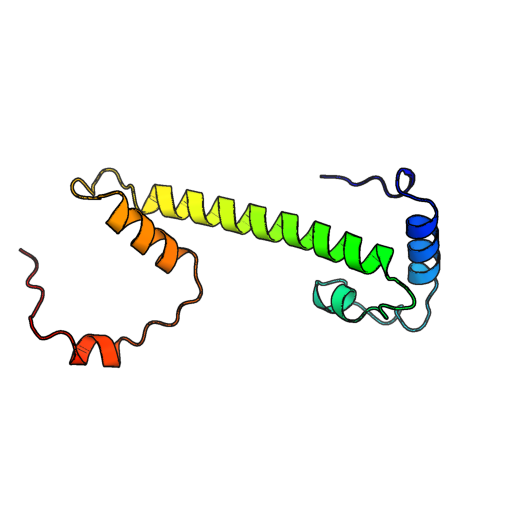 ILE A C 1
ATOM 797 O O . ILE A 1 98 ? 11.714 -11.209 -15.945 1.00 79.50 98 ILE A O 1
ATOM 801 N N . GLU A 1 99 ? 10.364 -12.937 -15.435 1.00 79.12 99 GLU A N 1
ATOM 802 C CA . GLU A 1 99 ? 11.384 -13.964 -15.584 1.00 79.12 99 GLU A CA 1
ATOM 803 C C . GLU A 1 99 ? 11.625 -14.207 -17.078 1.00 79.12 99 GLU A C 1
ATOM 805 O O . GLU A 1 99 ? 10.712 -14.547 -17.835 1.00 79.12 99 GLU A O 1
ATOM 810 N N . VAL A 1 100 ? 12.852 -13.954 -17.527 1.00 77.50 100 VAL A N 1
ATOM 811 C CA . VAL A 1 100 ? 13.225 -14.107 -18.933 1.00 77.50 100 VAL A CA 1
ATOM 812 C C . VAL A 1 100 ? 13.742 -15.524 -19.151 1.00 77.50 100 VAL A C 1
ATOM 814 O O . VAL A 1 100 ? 14.801 -15.885 -18.638 1.00 77.50 100 VAL A O 1
ATOM 817 N N . ASP A 1 101 ? 13.027 -16.314 -19.952 1.00 84.94 101 ASP A N 1
ATOM 818 C CA . ASP A 1 101 ? 13.516 -17.617 -20.405 1.00 84.94 101 ASP A CA 1
ATOM 819 C C . ASP A 1 101 ? 14.563 -17.429 -21.513 1.00 84.94 101 ASP A C 1
ATOM 821 O O . ASP A 1 101 ? 14.269 -17.362 -22.710 1.00 84.94 101 ASP A O 1
ATOM 825 N N . PHE A 1 102 ? 15.822 -17.321 -21.094 1.00 81.69 102 PHE A N 1
ATOM 826 C CA . PHE A 1 102 ? 16.950 -17.181 -22.009 1.00 81.69 102 PHE A CA 1
ATOM 827 C C . PHE A 1 102 ? 17.145 -18.407 -22.904 1.00 81.69 102 PHE A C 1
ATOM 829 O O . PHE A 1 102 ? 17.649 -18.257 -24.017 1.00 81.69 102 PHE A O 1
ATOM 836 N N . ALA A 1 103 ? 16.758 -19.603 -22.448 1.00 85.38 103 ALA A N 1
ATOM 837 C CA . ALA A 1 103 ? 16.916 -20.822 -23.230 1.00 85.38 103 ALA A CA 1
ATOM 838 C C . ALA A 1 103 ? 15.956 -20.806 -24.424 1.00 85.38 103 ALA A C 1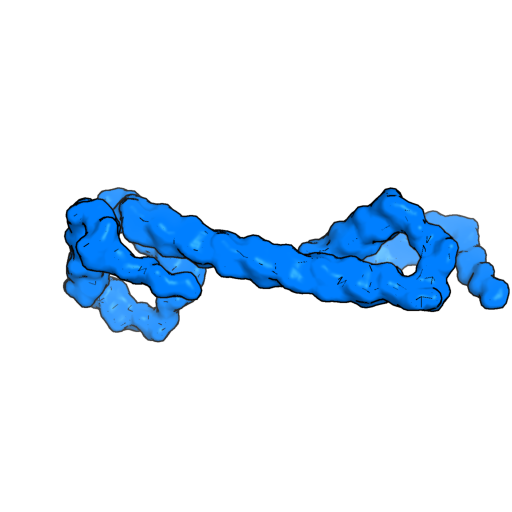
ATOM 840 O O . ALA A 1 103 ? 16.408 -20.961 -25.561 1.00 85.38 103 ALA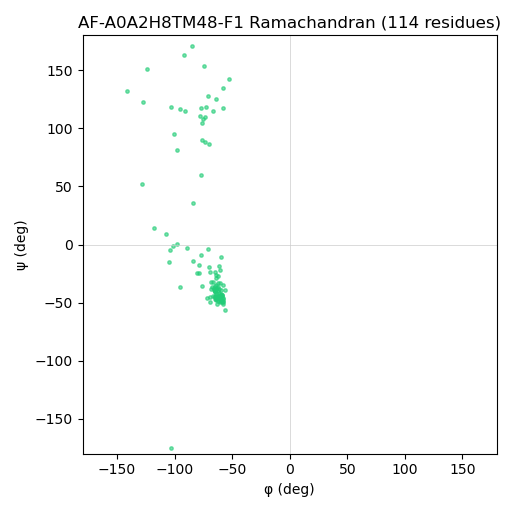 A O 1
ATOM 841 N N . ALA A 1 104 ? 14.675 -20.515 -24.183 1.00 85.94 104 ALA A N 1
ATOM 842 C CA . ALA A 1 104 ? 13.683 -20.352 -25.244 1.00 85.94 104 ALA A CA 1
ATOM 843 C C . ALA A 1 104 ? 14.085 -19.242 -26.231 1.00 85.94 104 ALA A C 1
ATOM 845 O O . ALA A 1 104 ? 14.115 -19.473 -27.440 1.00 85.94 104 ALA A O 1
ATOM 846 N N . LEU A 1 105 ? 14.509 -18.077 -25.724 1.00 81.06 105 LEU A N 1
ATOM 847 C CA . LEU A 1 105 ? 14.964 -16.966 -26.569 1.00 81.06 105 LEU A CA 1
ATOM 848 C C . LEU A 1 105 ? 16.194 -17.321 -27.415 1.00 81.06 105 LEU A C 1
ATOM 850 O O . LEU A 1 105 ? 16.290 -16.908 -28.569 1.00 81.06 105 LEU A O 1
ATOM 854 N N . SER A 1 106 ? 17.142 -18.084 -26.862 1.00 80.50 106 SER A N 1
ATOM 855 C CA . SER A 1 106 ? 18.341 -18.509 -27.595 1.00 80.50 106 SER A CA 1
ATOM 856 C C . SER A 1 106 ? 18.032 -19.495 -28.725 1.00 80.50 106 SER A C 1
ATOM 858 O O . SER A 1 106 ? 18.705 -19.468 -29.752 1.00 80.50 106 SER A O 1
ATOM 860 N N . LEU A 1 107 ? 17.003 -20.332 -28.553 1.00 84.06 107 LEU A N 1
ATOM 861 C CA . LEU A 1 107 ? 16.544 -21.297 -29.553 1.00 84.06 107 LEU A CA 1
ATOM 862 C C . LEU A 1 107 ? 15.752 -20.621 -30.681 1.00 84.06 107 LEU A C 1
ATOM 864 O O . LEU A 1 107 ? 15.873 -21.021 -31.837 1.00 84.06 107 LEU A O 1
ATOM 868 N N . GLU A 1 108 ? 14.970 -19.587 -30.361 1.00 81.12 108 GLU A N 1
ATOM 869 C CA . GLU A 1 108 ? 14.199 -18.803 -31.336 1.00 81.12 108 GLU A CA 1
ATOM 870 C C . GLU A 1 108 ? 15.039 -17.773 -32.106 1.00 81.12 108 GLU A C 1
ATOM 872 O O . GLU A 1 108 ? 14.620 -17.298 -33.164 1.00 81.12 108 GLU A O 1
ATOM 877 N N . ALA A 1 109 ? 16.232 -17.420 -31.618 1.00 74.50 109 ALA A N 1
ATOM 878 C CA . ALA A 1 109 ? 17.124 -16.485 -32.293 1.00 74.50 109 ALA A CA 1
ATOM 879 C C . ALA A 1 109 ? 17.718 -17.104 -33.576 1.00 74.50 109 ALA A C 1
ATOM 881 O O . ALA A 1 109 ? 18.826 -17.631 -33.598 1.00 74.50 109 ALA A O 1
ATOM 882 N N . THR A 1 110 ? 16.994 -16.988 -34.691 1.00 61.56 110 THR A N 1
ATOM 883 C CA . THR A 1 110 ? 17.378 -17.546 -36.000 1.00 61.56 110 THR A CA 1
ATOM 884 C C . THR A 1 110 ? 18.561 -16.843 -36.679 1.00 61.56 110 THR A C 1
ATOM 886 O O . THR A 1 110 ? 18.966 -17.266 -37.761 1.00 61.56 110 THR A O 1
ATOM 889 N N . HIS A 1 111 ? 19.105 -15.758 -36.112 1.00 61.34 111 HIS A N 1
ATOM 890 C CA . HIS A 1 111 ? 20.252 -15.023 -36.661 1.00 61.34 111 HIS A CA 1
ATOM 891 C C . HIS A 1 111 ? 21.203 -14.538 -35.553 1.00 61.34 111 HIS A C 1
ATOM 893 O O . HIS A 1 111 ? 20.744 -13.894 -34.605 1.00 61.34 111 HIS A O 1
ATOM 899 N N . PRO A 1 112 ? 22.527 -14.759 -35.685 1.00 61.12 112 PRO A N 1
ATOM 900 C CA . PRO A 1 112 ? 23.501 -14.191 -34.764 1.00 61.12 112 PRO A CA 1
ATOM 901 C C . PRO A 1 112 ? 23.489 -12.661 -34.865 1.00 61.12 112 PRO A C 1
ATOM 903 O O . PRO A 1 112 ? 23.659 -12.086 -35.942 1.00 61.12 112 PRO A O 1
ATOM 906 N N . GLN A 1 113 ? 23.287 -11.991 -33.729 1.00 61.44 113 GLN A N 1
ATOM 907 C CA . GLN A 1 113 ? 23.474 -10.546 -33.608 1.00 61.44 113 GLN A CA 1
ATOM 908 C C . GLN A 1 113 ? 24.981 -10.268 -33.601 1.00 61.44 113 GLN A C 1
ATOM 910 O O . GLN A 1 113 ? 25.619 -10.247 -32.550 1.00 61.44 113 GLN A O 1
ATOM 915 N N . ASN A 1 114 ? 25.567 -10.100 -34.784 1.00 54.25 114 ASN A N 1
ATOM 916 C CA . ASN A 1 114 ? 26.952 -9.665 -34.896 1.00 54.25 114 ASN A CA 1
ATOM 917 C C . ASN A 1 114 ? 27.020 -8.177 -34.551 1.00 54.25 114 ASN A C 1
ATOM 919 O O . ASN A 1 114 ? 26.530 -7.329 -35.298 1.00 54.25 114 ASN A O 1
ATOM 923 N N . SER A 1 115 ? 27.608 -7.867 -33.399 1.00 54.09 115 SER A N 1
ATOM 924 C CA . SER A 1 115 ? 27.976 -6.495 -33.074 1.00 54.09 115 SER A CA 1
ATOM 925 C C . SER A 1 115 ? 29.155 -6.090 -33.965 1.00 54.09 115 SER A C 1
ATOM 927 O O . SER A 1 115 ? 30.134 -6.832 -34.049 1.00 54.09 115 SER A O 1
ATOM 929 N N . HIS A 1 116 ? 29.031 -4.953 -34.654 1.00 43.19 116 HIS A N 1
ATOM 930 C CA . HIS A 1 116 ? 30.150 -4.299 -35.342 1.00 43.19 116 HIS A CA 1
ATOM 931 C C . HIS A 1 116 ? 31.162 -3.731 -34.346 1.00 43.19 116 HIS A C 1
ATOM 933 O O . HIS A 1 116 ? 30.728 -3.331 -33.238 1.00 43.19 116 HIS A O 1
#

Mean predicted aligned error: 10.13 Å

Foldseek 3Di:
DDDDQVPDDPVLVVLVVCCVPPPVCVPPPDDDLVNLVPPDCVSRVPNSVVVNVVVVVVVVVVLVVQLVVQLPVVPDPPDPPDDPVNSVVSSPVSSDPDDDPVVVVVVPCPDDPDDD

InterPro domains:
  IPR008906 HAT, C-terminal dimerisation domain [PF05699] (25-91)
  IPR012337 Ribonuclease H-like superfamily [SSF53098] (33-92)

Sequence (116 aa):
MVVEIEKQDAELQLELCELQTDPSLLSTKEIDISFWKKLPTLKYPLLREFALKMLSMFGTTYICECTFSNMKHIKSKHRNRLTDETLSHLLRVSSSEIEVDFAALSLEATHPQNSH

Nearest PDB structures (foldseek):
  6tbm-assembly1_A  TM=4.859E-01  e=3.763E+00  Komagataella phaffii GS115

Organism: NCBI:txid742174

Radius of gyration: 23.12 Å; Cα contacts (8 Å, |Δi|>4): 44; chains: 1; bounding box: 46×36×60 Å

Solvent-accessible surface area (backbone atoms only — not comparable to full-atom values): 7305 Å² total; per-residue (Å²): 139,84,81,65,63,92,76,48,58,68,68,46,48,50,41,48,55,53,56,78,66,35,72,90,55,69,78,62,88,66,91,48,74,67,48,53,69,67,52,56,62,92,74,35,49,59,53,34,52,52,51,53,52,54,52,47,53,53,53,51,50,52,51,49,53,52,43,54,51,48,47,53,60,68,63,34,99,84,56,90,81,76,45,74,69,59,47,52,54,50,48,52,59,74,71,45,91,75,81,77,64,61,67,64,52,60,72,67,52,88,63,86,84,77,78,129

Secondary structure (DSSP, 8-state):
----GGGS-HHHHHHHHHHHH-TTTTT-----HHHHHHS-TTTSHHHHHHHHHHHHHHHHHHHHHHHHHHHHHHS-TT-TT--HHHHHHHHHHHTS-----HHHHHHH--S-----